Protein AF-A0AA43RSQ2-F1 (afdb_monomer_lite)

Sequence (79 aa):
MTKIESLEIIQERFMKAAFAQVWQTHADQIEDDVDALPFAWELLYAAHEKFEEALSLGKSNNKALEEAGTVFTSKTVLL

Foldseek 3Di:
DDLVVLLVVLCVVCLVLLLVLLCVQVVVPDDDVVRSVVSSVVLSVQLSVQLVVCVVVVHDNVVSNVRSCVSSVDPPRPD

pLDDT: mean 89.64, std 13.7, range [32.47, 97.25]

Secondary structure (DSSP, 8-state):
--HHHHHHHHHHHHHHHHHHHHHHHSTTT-SSHHHHHHHHHHHHHHHHHHHHHHHHTT--HHHHHHHHHGGGT------

Structure (mmCIF, N/CA/C/O backbone):
data_AF-A0AA43RSQ2-F1
#
_entry.id   AF-A0AA43RSQ2-F1
#
loop_
_atom_site.group_PDB
_atom_site.id
_atom_site.type_symbol
_atom_site.label_atom_id
_atom_site.label_alt_id
_atom_site.label_comp_id
_atom_site.label_asym_id
_atom_site.label_entity_id
_atom_site.label_seq_id
_atom_site.pdbx_PDB_ins_code
_atom_site.Cartn_x
_atom_site.Cartn_y
_atom_site.Cartn_z
_atom_site.occupancy
_atom_site.B_iso_or_equiv
_atom_site.auth_seq_id
_atom_site.auth_comp_id
_atom_site.auth_asym_id
_atom_site.auth_atom_id
_atom_site.pdbx_PDB_model_num
ATOM 1 N N . MET A 1 1 ? -6.342 8.137 15.345 1.00 76.56 1 MET A N 1
ATOM 2 C CA . MET A 1 1 ? -5.315 8.135 14.294 1.00 76.56 1 MET A CA 1
ATOM 3 C C . MET A 1 1 ? -5.669 9.232 13.316 1.00 76.56 1 MET A C 1
ATOM 5 O O . MET A 1 1 ? -6.830 9.322 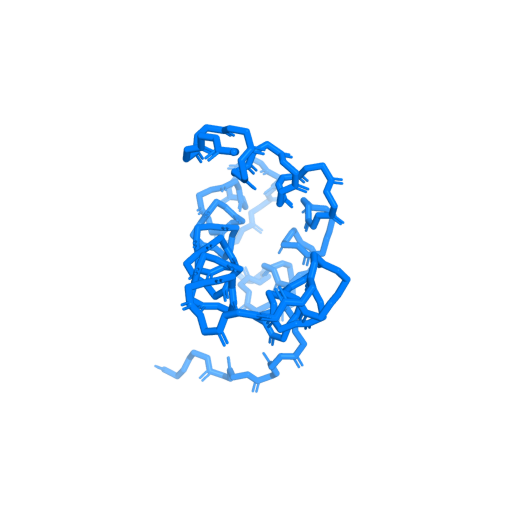12.927 1.00 76.56 1 MET A O 1
ATOM 9 N N . THR A 1 2 ? -4.72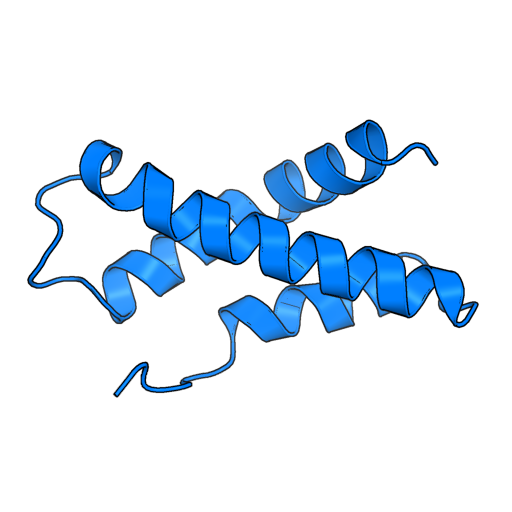4 10.105 13.006 1.00 86.56 2 THR A N 1
ATOM 10 C CA . THR A 1 2 ? -4.870 11.139 11.981 1.00 86.56 2 THR A CA 1
ATOM 11 C C . THR A 1 2 ? -4.576 10.556 10.598 1.00 86.56 2 THR A C 1
ATOM 13 O O . THR A 1 2 ? -3.970 9.492 10.492 1.00 86.56 2 THR A O 1
ATOM 16 N N . LYS A 1 3 ? -4.972 11.269 9.537 1.00 82.50 3 LYS A N 1
ATOM 17 C CA . LYS A 1 3 ? -4.650 10.883 8.152 1.00 82.50 3 LYS A CA 1
ATOM 18 C C . LYS A 1 3 ? -3.145 10.812 7.878 1.00 82.50 3 LYS A C 1
ATOM 20 O O . LYS A 1 3 ? -2.702 10.020 7.057 1.00 82.50 3 LYS A O 1
ATOM 25 N N . ILE A 1 4 ? -2.370 11.661 8.552 1.00 87.88 4 ILE A N 1
ATOM 26 C CA . ILE A 1 4 ? -0.911 11.709 8.404 1.00 87.88 4 ILE A CA 1
ATOM 27 C C . ILE A 1 4 ? -0.293 10.481 9.078 1.00 87.88 4 ILE A C 1
ATOM 29 O O . ILE A 1 4 ? 0.480 9.773 8.447 1.00 87.88 4 ILE A O 1
ATOM 33 N N . GLU A 1 5 ? -0.719 10.165 10.304 1.00 90.06 5 GLU A N 1
ATOM 34 C CA . GLU A 1 5 ? -0.253 8.976 11.034 1.00 90.06 5 GLU A CA 1
ATOM 35 C C . GLU A 1 5 ? -0.570 7.674 10.279 1.00 90.06 5 GLU A C 1
ATOM 37 O O . GLU A 1 5 ? 0.263 6.772 10.218 1.00 90.06 5 GLU A O 1
ATOM 42 N N . SER A 1 6 ? -1.765 7.554 9.685 1.00 89.62 6 SER A N 1
ATOM 43 C CA . SER A 1 6 ? -2.123 6.368 8.897 1.00 89.62 6 SER A CA 1
ATOM 44 C C . SER A 1 6 ? -1.286 6.250 7.622 1.00 89.62 6 SER A C 1
ATOM 46 O O . SER A 1 6 ? -0.901 5.140 7.257 1.00 89.62 6 SER A O 1
ATOM 48 N N . LEU A 1 7 ? -0.951 7.365 6.969 1.00 93.00 7 LEU A N 1
ATOM 49 C CA . LEU A 1 7 ? -0.103 7.362 5.779 1.00 93.00 7 LEU A CA 1
ATOM 50 C C . LEU A 1 7 ? 1.358 7.010 6.113 1.00 93.00 7 LEU A C 1
ATOM 52 O O . LEU A 1 7 ? 1.974 6.237 5.385 1.00 93.00 7 LEU A O 1
ATOM 56 N N . GLU A 1 8 ? 1.903 7.513 7.221 1.00 94.50 8 GLU A N 1
ATOM 57 C CA . GLU A 1 8 ? 3.253 7.165 7.694 1.00 94.50 8 GLU A CA 1
ATOM 58 C C . GLU A 1 8 ? 3.384 5.663 7.986 1.00 94.50 8 GLU A C 1
ATOM 60 O O . GLU A 1 8 ? 4.352 5.035 7.559 1.00 94.50 8 GLU A O 1
ATOM 65 N N . ILE A 1 9 ? 2.370 5.056 8.619 1.00 94.81 9 ILE A N 1
ATOM 66 C CA . ILE A 1 9 ? 2.321 3.602 8.851 1.00 94.81 9 ILE A CA 1
ATOM 67 C C . ILE A 1 9 ? 2.371 2.835 7.523 1.00 94.81 9 ILE A C 1
ATOM 69 O O . ILE A 1 9 ? 3.067 1.824 7.409 1.00 94.81 9 ILE A O 1
ATOM 73 N N . ILE A 1 10 ? 1.634 3.299 6.512 1.00 97.12 10 ILE A N 1
ATOM 74 C CA . ILE A 1 10 ? 1.607 2.664 5.190 1.00 97.12 10 ILE A CA 1
ATOM 75 C C . ILE A 1 10 ? 2.958 2.793 4.490 1.00 97.12 10 ILE A C 1
ATOM 77 O O . ILE A 1 10 ? 3.455 1.798 3.959 1.00 97.12 10 ILE A O 1
ATOM 81 N N . GLN A 1 11 ? 3.587 3.967 4.544 1.00 96.00 11 GLN A N 1
ATOM 82 C CA . GLN A 1 11 ? 4.931 4.179 4.009 1.00 96.00 11 GLN A CA 1
ATOM 83 C C . GLN A 1 11 ? 5.946 3.246 4.676 1.00 96.00 11 GLN A C 1
ATOM 85 O O . GLN A 1 11 ? 6.614 2.479 3.984 1.00 96.00 11 GLN A O 1
ATOM 90 N N . GLU A 1 12 ? 6.027 3.248 6.009 1.00 96.19 12 GLU A N 1
ATOM 91 C CA . GLU A 1 12 ? 6.972 2.410 6.757 1.00 96.19 12 GLU A CA 1
ATOM 92 C C . GLU A 1 12 ? 6.778 0.924 6.432 1.00 96.19 12 GLU A C 1
ATOM 94 O O . GLU A 1 12 ? 7.741 0.172 6.252 1.00 96.19 12 GLU A O 1
ATOM 99 N N . ARG A 1 13 ? 5.520 0.491 6.311 1.00 95.44 13 ARG A N 1
ATOM 100 C CA . ARG A 1 13 ? 5.192 -0.916 6.107 1.00 95.44 13 ARG A CA 1
ATOM 101 C C . ARG A 1 13 ? 5.398 -1.390 4.672 1.00 95.44 13 ARG A C 1
ATOM 103 O O . ARG A 1 13 ? 5.786 -2.546 4.482 1.00 95.44 13 ARG A O 1
ATOM 110 N N . PHE A 1 14 ? 5.112 -0.546 3.682 1.00 96.69 14 PHE A N 1
ATOM 111 C CA . PHE A 1 14 ? 4.943 -0.981 2.296 1.00 96.69 14 PHE A CA 1
ATOM 112 C C . PHE A 1 14 ? 5.847 -0.291 1.274 1.00 96.69 14 PHE A C 1
ATOM 114 O O . PHE A 1 14 ? 5.822 -0.710 0.121 1.00 96.69 14 PHE A O 1
ATOM 121 N N . MET A 1 15 ? 6.711 0.662 1.651 1.00 95.94 15 MET A N 1
ATOM 122 C CA . MET A 1 15 ? 7.613 1.343 0.701 1.00 95.94 15 MET A CA 1
ATOM 123 C C . MET A 1 15 ? 8.396 0.354 -0.177 1.00 95.94 15 MET A C 1
ATOM 125 O O . MET A 1 15 ? 8.372 0.434 -1.401 1.00 95.94 15 MET A O 1
ATOM 129 N N . LYS A 1 16 ? 9.023 -0.662 0.430 1.00 95.56 16 LYS A N 1
ATOM 130 C CA . LYS A 1 16 ? 9.774 -1.682 -0.320 1.00 95.56 16 LYS A CA 1
ATOM 131 C C . LYS A 1 16 ? 8.887 -2.493 -1.274 1.00 95.56 16 LYS A C 1
ATOM 133 O O . LYS A 1 16 ? 9.340 -2.871 -2.351 1.00 95.56 16 LYS A O 1
ATOM 138 N N . ALA A 1 17 ? 7.649 -2.785 -0.876 1.00 94.69 17 ALA A N 1
ATOM 139 C CA . ALA A 1 17 ? 6.700 -3.514 -1.713 1.00 94.69 17 ALA A CA 1
ATOM 140 C C . ALA A 1 17 ? 6.210 -2.650 -2.884 1.00 94.69 17 ALA A C 1
ATOM 142 O O . ALA A 1 17 ? 6.096 -3.162 -3.994 1.00 94.69 17 ALA A O 1
ATOM 143 N N . ALA A 1 18 ? 6.003 -1.350 -2.656 1.00 95.12 18 ALA A N 1
ATOM 144 C CA . ALA A 1 18 ? 5.655 -0.384 -3.690 1.00 95.12 18 ALA A CA 1
ATOM 145 C C . ALA A 1 18 ? 6.735 -0.337 -4.778 1.00 95.12 18 ALA A C 1
ATOM 147 O O . ALA A 1 18 ? 6.442 -0.624 -5.933 1.00 95.12 18 ALA A O 1
ATOM 148 N N . PHE A 1 19 ? 7.998 -0.115 -4.404 1.00 94.62 19 PHE 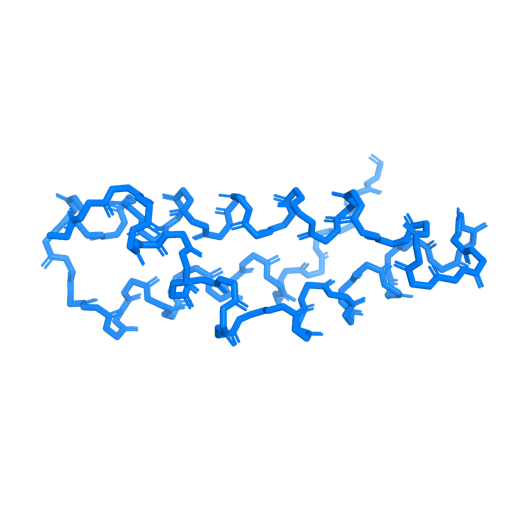A N 1
ATOM 149 C CA . PHE A 1 19 ? 9.115 -0.139 -5.355 1.00 94.62 19 PHE A CA 1
ATOM 150 C C . PHE A 1 19 ? 9.242 -1.479 -6.085 1.00 94.62 19 PHE A C 1
ATOM 152 O O . PHE A 1 19 ? 9.406 -1.509 -7.300 1.00 94.62 19 PHE A O 1
ATOM 159 N N . ALA A 1 20 ? 9.124 -2.604 -5.373 1.00 93.44 20 ALA A N 1
ATOM 160 C CA . ALA A 1 20 ? 9.195 -3.921 -6.003 1.00 93.44 20 ALA A CA 1
ATOM 161 C C . ALA A 1 20 ? 8.076 -4.145 -7.035 1.00 93.44 20 ALA A C 1
ATOM 163 O O . ALA A 1 20 ? 8.315 -4.790 -8.053 1.00 93.44 20 ALA A O 1
ATOM 164 N N . GLN A 1 21 ? 6.872 -3.629 -6.780 1.00 92.81 21 GLN A N 1
ATOM 165 C CA . GLN A 1 21 ? 5.749 -3.704 -7.713 1.00 92.81 21 GLN A CA 1
ATOM 166 C C . GLN A 1 21 ? 5.963 -2.787 -8.922 1.00 92.81 21 GLN A C 1
ATOM 168 O O . GLN A 1 21 ? 5.708 -3.201 -10.053 1.00 92.81 21 GLN A O 1
ATOM 173 N N . VAL A 1 22 ? 6.476 -1.576 -8.704 1.00 93.31 22 VAL A N 1
ATOM 174 C CA . VAL A 1 22 ? 6.826 -0.623 -9.766 1.00 93.31 22 VAL A CA 1
ATOM 175 C C . VAL A 1 22 ? 7.870 -1.224 -10.705 1.00 93.31 22 VAL A C 1
ATOM 177 O O . VAL A 1 22 ? 7.617 -1.340 -11.901 1.00 93.31 22 VAL A O 1
ATOM 180 N N . TRP A 1 23 ? 8.971 -1.747 -10.162 1.00 92.25 23 TRP A N 1
ATOM 181 C CA . TRP A 1 23 ? 10.000 -2.442 -10.940 1.00 92.25 23 TRP A CA 1
ATOM 182 C C . TRP A 1 23 ? 9.482 -3.689 -11.671 1.00 92.25 23 TRP A C 1
ATOM 184 O O . TRP A 1 23 ? 10.060 -4.088 -12.672 1.00 92.25 23 TRP A O 1
ATOM 194 N N . GLN A 1 24 ? 8.402 -4.323 -11.208 1.00 91.38 24 GLN A N 1
ATOM 195 C CA . GLN A 1 24 ? 7.786 -5.451 -11.919 1.00 91.38 24 GLN A CA 1
ATOM 196 C C . GLN A 1 24 ? 6.855 -5.026 -13.059 1.00 91.38 24 GLN A C 1
ATOM 198 O O . GLN A 1 24 ? 6.630 -5.817 -13.973 1.00 91.38 24 GLN A O 1
ATOM 203 N N . THR A 1 25 ? 6.284 -3.823 -12.995 1.00 89.62 25 THR A N 1
ATOM 204 C CA . THR A 1 25 ? 5.206 -3.375 -13.894 1.00 89.62 25 THR A CA 1
ATOM 205 C C . THR A 1 25 ? 5.636 -2.301 -14.888 1.00 89.62 25 THR A C 1
ATOM 207 O O . THR A 1 25 ? 5.027 -2.206 -15.946 1.00 89.62 25 THR A O 1
ATOM 210 N N . HIS A 1 26 ? 6.684 -1.538 -14.576 1.00 87.25 26 HIS A N 1
ATOM 211 C CA . HIS A 1 26 ? 7.153 -0.382 -15.347 1.00 87.25 26 HIS A CA 1
ATOM 212 C C . HIS A 1 26 ? 8.673 -0.448 -15.596 1.00 87.25 26 HIS A C 1
ATOM 214 O O . HIS A 1 26 ? 9.323 0.578 -15.769 1.00 87.25 26 HIS A O 1
ATOM 220 N N . ALA A 1 27 ? 9.267 -1.650 -15.580 1.00 87.00 27 ALA A N 1
ATOM 221 C CA . ALA A 1 27 ? 10.717 -1.852 -15.726 1.00 87.00 27 ALA A CA 1
ATOM 222 C C . ALA A 1 27 ? 11.314 -1.217 -16.994 1.00 87.00 27 ALA A C 1
ATOM 224 O O . 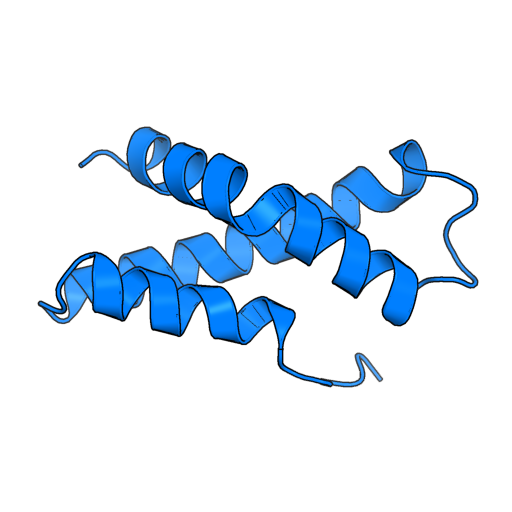ALA A 1 27 ? 12.502 -0.927 -17.046 1.00 87.00 27 ALA A O 1
ATOM 225 N N . ASP A 1 28 ? 10.499 -1.064 -18.034 1.00 89.62 28 ASP A N 1
ATOM 226 C CA . ASP A 1 28 ? 10.850 -0.490 -19.329 1.00 89.62 28 ASP A CA 1
ATOM 227 C C . ASP A 1 28 ? 10.734 1.043 -19.377 1.00 89.62 28 ASP A C 1
ATOM 229 O O . ASP A 1 28 ? 11.190 1.654 -20.341 1.00 89.62 28 ASP A O 1
ATOM 233 N N . GLN A 1 29 ? 10.140 1.661 -18.353 1.00 86.81 29 GLN A N 1
ATOM 234 C CA . GLN A 1 29 ? 9.870 3.102 -18.263 1.00 86.81 29 GLN A CA 1
ATOM 235 C C . GLN A 1 29 ? 10.719 3.810 -17.197 1.00 86.81 29 GLN A C 1
ATOM 237 O O . GLN A 1 29 ? 10.599 5.021 -17.033 1.00 86.81 29 GLN A O 1
ATOM 242 N N . ILE A 1 30 ? 11.531 3.061 -16.450 1.00 90.31 30 ILE A N 1
ATOM 243 C CA . ILE A 1 30 ? 12.191 3.519 -15.227 1.00 90.31 30 ILE A CA 1
ATOM 244 C C . ILE A 1 30 ? 13.672 3.162 -15.309 1.00 90.31 30 ILE A C 1
ATOM 246 O O . ILE A 1 30 ? 14.015 1.989 -15.467 1.00 90.31 30 ILE A O 1
ATOM 250 N N . GLU A 1 31 ? 14.552 4.158 -15.189 1.00 89.56 31 GLU A N 1
ATOM 251 C CA . GLU A 1 31 ? 16.003 3.937 -15.217 1.00 89.56 31 GLU A CA 1
ATOM 252 C C . GLU A 1 31 ? 16.583 3.733 -13.812 1.00 89.56 31 GLU A C 1
ATOM 254 O O . GLU A 1 31 ? 17.533 2.963 -13.636 1.00 89.56 31 GLU A O 1
ATOM 259 N N . ASP A 1 32 ? 15.996 4.374 -12.798 1.00 91.56 32 ASP A N 1
ATOM 260 C CA . ASP A 1 32 ? 16.450 4.295 -11.413 1.00 91.56 32 ASP A CA 1
ATOM 261 C C . ASP A 1 32 ? 15.315 4.439 -10.376 1.00 91.56 32 ASP A C 1
ATOM 263 O O . ASP A 1 32 ? 14.130 4.565 -10.688 1.00 91.56 32 ASP A O 1
ATOM 267 N N . ASP A 1 33 ? 15.681 4.402 -9.091 1.00 88.88 33 ASP A N 1
ATOM 268 C CA . ASP A 1 33 ? 14.716 4.558 -8.000 1.00 88.88 33 ASP A CA 1
ATOM 269 C C . ASP A 1 33 ? 14.097 5.970 -7.948 1.00 88.88 33 ASP A C 1
ATOM 271 O O . ASP A 1 33 ? 13.023 6.141 -7.372 1.00 88.88 33 ASP A O 1
ATOM 275 N N . VAL A 1 34 ? 14.734 6.990 -8.533 1.00 93.62 34 VAL A N 1
ATOM 276 C CA . VAL A 1 34 ? 14.174 8.347 -8.583 1.00 93.62 34 VAL A CA 1
ATOM 277 C C . VAL A 1 34 ? 12.991 8.386 -9.545 1.00 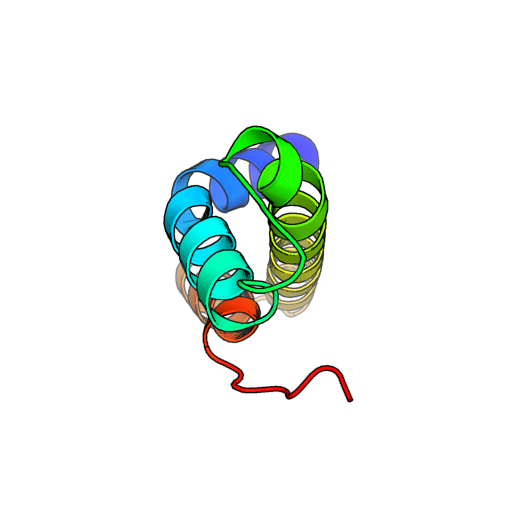93.62 34 VAL A C 1
ATOM 279 O O . VAL A 1 34 ? 11.944 8.926 -9.186 1.00 93.62 34 VAL A O 1
ATOM 282 N N . ASP A 1 35 ? 13.112 7.743 -10.704 1.00 92.62 35 ASP A N 1
ATOM 283 C CA . ASP A 1 35 ? 12.019 7.595 -11.669 1.00 92.62 35 ASP A CA 1
ATOM 284 C C . ASP A 1 35 ? 10.876 6.721 -11.128 1.00 92.62 35 ASP A C 1
ATOM 286 O O . ASP A 1 35 ? 9.708 6.930 -11.458 1.00 92.62 35 ASP A O 1
ATOM 290 N N . ALA A 1 36 ? 11.186 5.761 -10.250 1.00 93.50 36 ALA A N 1
ATOM 291 C CA . ALA A 1 36 ? 10.195 4.887 -9.623 1.00 93.50 36 ALA A CA 1
ATOM 292 C C . ALA A 1 36 ? 9.392 5.565 -8.496 1.00 93.50 36 ALA A C 1
ATOM 294 O O . ALA A 1 36 ? 8.301 5.093 -8.158 1.00 93.50 36 ALA A O 1
ATOM 295 N N . LEU A 1 37 ? 9.900 6.656 -7.905 1.00 94.75 37 LEU A N 1
ATOM 296 C CA . LEU A 1 37 ? 9.279 7.320 -6.751 1.00 94.75 37 LEU A CA 1
ATOM 297 C C . LEU A 1 37 ? 7.816 7.727 -6.991 1.00 94.75 37 LEU A C 1
ATOM 299 O O . LEU A 1 37 ? 6.993 7.413 -6.128 1.00 94.75 37 LEU A O 1
ATOM 303 N N . PRO A 1 38 ? 7.444 8.406 -8.097 1.00 94.94 38 PRO A N 1
ATOM 304 C CA . PRO A 1 38 ? 6.058 8.812 -8.330 1.00 94.94 38 PRO A CA 1
ATOM 305 C C . PRO A 1 38 ? 5.096 7.620 -8.364 1.00 94.94 38 PRO A C 1
ATOM 307 O O . PRO A 1 38 ? 4.089 7.629 -7.659 1.00 94.94 38 PRO A O 1
ATOM 310 N N . PHE A 1 39 ? 5.453 6.555 -9.086 1.00 93.75 39 PHE A N 1
ATOM 311 C CA . PHE A 1 39 ? 4.647 5.335 -9.165 1.00 93.75 39 PHE A CA 1
ATOM 312 C C . PHE A 1 39 ? 4.544 4.630 -7.805 1.00 93.75 39 PHE A C 1
ATOM 314 O O . PHE A 1 39 ? 3.483 4.135 -7.423 1.00 93.75 39 PHE A O 1
ATOM 321 N N . ALA A 1 40 ? 5.634 4.611 -7.031 1.00 95.12 40 ALA A N 1
ATOM 322 C CA . ALA A 1 40 ? 5.627 4.032 -5.692 1.00 95.12 40 ALA A CA 1
ATOM 323 C C . ALA A 1 40 ? 4.699 4.820 -4.754 1.00 95.12 40 ALA A C 1
ATOM 325 O O . ALA A 1 40 ? 3.948 4.219 -3.983 1.00 95.12 40 ALA A O 1
ATOM 326 N N . TRP A 1 41 ? 4.699 6.152 -4.848 1.00 96.12 41 TRP A N 1
ATOM 327 C CA . TRP A 1 41 ? 3.787 7.006 -4.093 1.00 96.12 41 TRP A CA 1
ATOM 328 C C . TRP A 1 41 ? 2.324 6.782 -4.463 1.00 96.12 41 TRP A C 1
ATOM 330 O O . TRP A 1 41 ? 1.497 6.693 -3.559 1.00 96.12 41 TRP A O 1
ATOM 340 N N . GLU A 1 42 ? 1.998 6.630 -5.747 1.00 95.62 42 GLU A N 1
ATOM 341 C CA . GLU A 1 42 ? 0.634 6.305 -6.184 1.00 95.62 42 GLU A CA 1
ATOM 342 C C . GLU A 1 42 ? 0.131 4.999 -5.554 1.00 95.62 42 GLU A C 1
ATOM 344 O O . GLU A 1 42 ? -0.969 4.958 -4.996 1.00 95.62 42 GLU A O 1
ATOM 349 N N . LEU A 1 43 ? 0.963 3.952 -5.545 1.00 95.81 43 LEU A N 1
ATOM 350 C CA . LEU A 1 43 ? 0.619 2.686 -4.892 1.00 95.81 43 LEU A CA 1
ATOM 351 C C . LEU A 1 43 ? 0.449 2.839 -3.372 1.00 95.81 43 LEU A C 1
ATOM 353 O O . LEU A 1 43 ? -0.454 2.238 -2.789 1.00 95.81 43 LEU A O 1
ATOM 357 N N . LEU A 1 44 ? 1.293 3.639 -2.714 1.00 96.88 44 LEU A N 1
ATOM 358 C CA . LEU A 1 44 ? 1.186 3.896 -1.275 1.00 96.88 44 LEU A CA 1
ATOM 359 C C . LEU A 1 44 ? -0.089 4.669 -0.920 1.00 96.88 44 LEU A C 1
ATOM 361 O O . LEU A 1 44 ? -0.730 4.331 0.074 1.00 96.88 44 LEU A O 1
ATOM 365 N N . TYR A 1 45 ? -0.496 5.650 -1.730 1.00 96.25 45 TYR A N 1
ATOM 366 C CA . TYR A 1 45 ? -1.769 6.347 -1.535 1.00 96.25 45 TYR A CA 1
ATOM 367 C C . TYR A 1 45 ? -2.963 5.414 -1.745 1.00 96.25 45 TYR A C 1
ATOM 369 O O . TYR A 1 45 ? -3.863 5.393 -0.910 1.00 96.25 45 TYR A O 1
ATOM 377 N N . ALA A 1 46 ? -2.946 4.563 -2.773 1.00 96.00 46 ALA A N 1
ATOM 378 C CA . ALA A 1 46 ? -4.001 3.567 -2.970 1.00 96.00 46 ALA A CA 1
ATOM 379 C C . ALA A 1 46 ? -4.090 2.567 -1.796 1.00 96.00 46 ALA A C 1
ATOM 381 O O . ALA A 1 46 ? -5.181 2.209 -1.343 1.00 96.00 46 ALA A O 1
ATOM 382 N N . ALA A 1 47 ? -2.946 2.134 -1.254 1.00 96.38 47 ALA A N 1
ATOM 383 C CA . ALA A 1 47 ? -2.899 1.285 -0.063 1.00 96.38 47 ALA A CA 1
ATOM 384 C C . ALA A 1 47 ? -3.415 2.014 1.186 1.00 96.38 47 ALA A C 1
ATOM 386 O O . ALA A 1 47 ? -4.107 1.417 2.013 1.00 96.38 47 ALA A O 1
ATOM 387 N N . HIS A 1 48 ? -3.119 3.308 1.313 1.00 97.25 48 HIS A N 1
ATOM 388 C CA . HIS A 1 48 ? -3.631 4.159 2.383 1.00 97.25 48 HIS A CA 1
ATOM 389 C C . HIS A 1 48 ? -5.148 4.324 2.312 1.00 97.25 48 HIS A C 1
ATOM 391 O O . HIS A 1 48 ? -5.814 4.112 3.321 1.00 97.25 48 HIS A O 1
ATOM 397 N N . GLU A 1 49 ? -5.717 4.565 1.132 1.00 96.12 49 GLU A N 1
ATOM 398 C CA . GLU A 1 49 ? -7.172 4.610 0.945 1.00 96.12 49 GLU A CA 1
ATOM 399 C C . GLU A 1 49 ? -7.839 3.291 1.358 1.00 96.12 49 GLU A C 1
ATOM 401 O O . GLU A 1 49 ? -8.836 3.299 2.082 1.00 96.12 49 GLU A O 1
ATOM 406 N N . LYS A 1 50 ? -7.252 2.144 0.985 1.00 96.12 50 LYS A N 1
ATOM 407 C CA . LYS A 1 50 ? -7.738 0.816 1.403 1.00 96.12 50 LYS A CA 1
ATOM 408 C C . LYS A 1 50 ? -7.653 0.601 2.910 1.00 96.12 50 LYS A C 1
ATOM 410 O O . LYS A 1 50 ? -8.557 0.016 3.508 1.00 96.12 50 LYS A O 1
ATOM 415 N N . PHE A 1 51 ? -6.583 1.084 3.532 1.00 96.50 51 PHE A N 1
ATOM 416 C CA . PHE A 1 51 ? -6.417 1.044 4.978 1.00 96.50 51 PHE A CA 1
ATOM 417 C C . PHE A 1 51 ? -7.490 1.879 5.691 1.00 96.50 51 PHE A C 1
ATOM 419 O O . PHE A 1 51 ? -8.141 1.384 6.613 1.00 96.50 51 PHE A O 1
ATOM 426 N N . GLU A 1 52 ? -7.716 3.120 5.249 1.00 96.12 52 GLU A N 1
ATOM 427 C CA . GLU A 1 52 ? -8.736 4.003 5.824 1.00 96.12 52 GLU A CA 1
ATOM 428 C C . GLU A 1 52 ? -10.153 3.446 5.620 1.00 96.12 52 GLU A C 1
ATOM 430 O O . GLU A 1 52 ? -10.957 3.458 6.555 1.00 96.12 52 GLU A O 1
ATOM 435 N N . GLU A 1 53 ? -10.443 2.881 4.443 1.00 95.88 53 GLU A N 1
ATOM 436 C CA . GLU A 1 53 ? -11.702 2.191 4.150 1.00 95.88 53 GLU A CA 1
ATOM 437 C C . GLU A 1 53 ? -11.938 1.046 5.149 1.00 95.88 53 GLU A C 1
ATOM 439 O O . GLU A 1 53 ? -12.970 1.004 5.822 1.00 95.88 53 GLU A O 1
ATOM 444 N N . ALA A 1 54 ? -10.961 0.156 5.326 1.00 96.31 54 ALA A N 1
ATOM 445 C CA . ALA A 1 54 ? -11.053 -0.971 6.250 1.00 96.31 54 ALA A CA 1
ATOM 446 C C . ALA A 1 54 ? -11.277 -0.534 7.709 1.00 96.31 54 ALA A C 1
ATOM 448 O O . ALA A 1 54 ? -12.109 -1.120 8.411 1.00 96.31 54 ALA A O 1
ATOM 449 N N . LEU A 1 55 ? -10.580 0.513 8.161 1.00 95.12 55 LEU A N 1
ATOM 450 C CA . LEU A 1 55 ? -10.783 1.091 9.491 1.00 95.12 55 LEU A CA 1
ATOM 451 C C . LEU A 1 55 ? -12.183 1.689 9.652 1.00 95.12 55 LEU A C 1
ATOM 453 O O . LEU A 1 55 ? -12.816 1.490 10.690 1.00 95.12 55 LEU A O 1
ATOM 457 N N . SER A 1 56 ? -12.695 2.377 8.627 1.00 95.56 56 SER A N 1
ATOM 458 C CA . SER A 1 56 ? -14.045 2.957 8.642 1.00 95.56 56 SER A CA 1
ATOM 459 C C . SER A 1 56 ? -15.145 1.894 8.767 1.00 95.56 56 SER A C 1
ATOM 461 O O . SER A 1 56 ? -16.193 2.146 9.358 1.00 95.56 56 SER A O 1
ATOM 463 N N . LEU A 1 57 ? -14.868 0.675 8.292 1.00 97.00 57 LEU A N 1
ATOM 464 C CA . LEU A 1 57 ? -15.729 -0.502 8.422 1.00 97.00 57 LEU A CA 1
ATOM 465 C C . LEU A 1 57 ? -15.582 -1.220 9.778 1.00 97.00 57 LEU A C 1
ATOM 467 O O . LEU A 1 57 ? -16.165 -2.286 9.977 1.00 97.00 57 LEU A O 1
ATOM 471 N N . GLY A 1 58 ? -14.801 -0.670 10.712 1.00 96.62 58 GLY A N 1
ATOM 472 C CA . GLY A 1 58 ? -14.605 -1.225 12.053 1.00 96.62 58 GLY A CA 1
ATOM 473 C C . GLY A 1 58 ? -13.623 -2.397 12.120 1.00 96.62 58 GLY A C 1
ATOM 474 O O . GLY A 1 58 ? -13.598 -3.116 13.121 1.00 96.62 58 GLY A O 1
ATOM 475 N N . LYS A 1 59 ? -12.814 -2.622 11.075 1.00 96.56 59 LYS A N 1
ATOM 476 C CA . LYS A 1 59 ? -11.784 -3.671 11.086 1.00 96.56 59 LYS A CA 1
ATOM 477 C C . LYS A 1 59 ? -10.618 -3.263 11.990 1.00 96.56 59 LYS A C 1
ATOM 479 O O . LYS A 1 59 ? -10.346 -2.085 12.202 1.00 96.56 59 LYS A O 1
ATOM 484 N N . SER A 1 60 ? -9.909 -4.255 12.529 1.00 96.06 60 SER A N 1
ATOM 485 C CA . SER A 1 60 ? -8.697 -4.005 13.315 1.00 96.06 60 SER A CA 1
ATOM 486 C C . SER A 1 60 ? -7.556 -3.498 12.428 1.00 96.06 60 SER A C 1
ATOM 488 O O . SER A 1 60 ? -7.521 -3.801 11.236 1.00 96.06 60 SER A O 1
ATOM 490 N N . ASN A 1 61 ? -6.572 -2.811 13.018 1.00 93.25 61 ASN A N 1
ATOM 491 C CA . ASN A 1 61 ? -5.388 -2.334 12.289 1.00 93.25 61 ASN A CA 1
ATOM 492 C C . ASN A 1 61 ? -4.706 -3.446 11.481 1.00 93.25 61 ASN A C 1
ATOM 494 O O . ASN A 1 61 ? -4.357 -3.232 10.328 1.00 93.25 61 ASN A O 1
ATOM 498 N N . ASN A 1 62 ? -4.559 -4.649 12.046 1.00 95.56 62 ASN A N 1
ATOM 499 C CA . ASN A 1 62 ? -3.928 -5.764 11.333 1.00 95.56 62 ASN A CA 1
ATOM 500 C C . ASN A 1 62 ? -4.730 -6.174 10.092 1.00 95.56 62 ASN A C 1
ATOM 502 O O . ASN A 1 62 ? -4.143 -6.406 9.042 1.00 95.56 62 ASN A O 1
ATOM 506 N N . LYS A 1 63 ? -6.066 -6.210 10.187 1.00 96.69 63 LYS A N 1
ATOM 507 C CA . LYS A 1 63 ? -6.935 -6.502 9.040 1.00 96.69 63 LYS A CA 1
ATOM 508 C C . LYS A 1 63 ? -6.931 -5.386 8.003 1.00 96.69 63 LYS A C 1
ATOM 510 O O . LYS A 1 63 ? -6.902 -5.672 6.813 1.00 96.69 63 LYS A O 1
ATOM 515 N N . ALA A 1 64 ? -6.889 -4.134 8.441 1.00 96.38 64 ALA A N 1
ATOM 516 C CA . ALA A 1 64 ? -6.750 -3.001 7.540 1.00 96.38 64 ALA A CA 1
ATOM 517 C C . ALA A 1 64 ? -5.400 -3.020 6.799 1.00 96.38 64 ALA A C 1
ATOM 519 O O . ALA A 1 64 ? -5.361 -2.758 5.602 1.00 96.38 64 ALA A O 1
ATOM 520 N N . LEU A 1 65 ? -4.302 -3.392 7.471 1.00 95.88 65 LEU A N 1
ATOM 521 C CA . LEU A 1 65 ? -2.988 -3.567 6.837 1.00 95.88 65 LEU A CA 1
ATOM 522 C C . LEU A 1 65 ? -2.968 -4.744 5.856 1.00 95.88 65 LEU A C 1
ATOM 524 O O . LEU A 1 65 ? -2.345 -4.641 4.803 1.00 95.88 65 LEU A O 1
ATOM 528 N N . GLU A 1 66 ? -3.635 -5.854 6.181 1.00 95.56 66 GLU A N 1
ATOM 529 C CA . GLU A 1 66 ? -3.806 -6.971 5.243 1.00 95.56 66 GLU A CA 1
ATOM 530 C C . GLU A 1 66 ? -4.525 -6.511 3.963 1.00 95.56 66 GLU A C 1
ATOM 532 O O . GLU A 1 66 ? -4.075 -6.834 2.865 1.00 95.56 66 GLU A O 1
ATOM 537 N N . GLU A 1 67 ? -5.592 -5.715 4.089 1.00 95.50 67 GLU A N 1
ATOM 538 C CA . GLU A 1 67 ? -6.343 -5.181 2.944 1.00 95.50 67 GLU A CA 1
ATOM 539 C C . GLU A 1 67 ? -5.550 -4.153 2.140 1.00 95.50 67 GLU A C 1
ATOM 541 O O . GLU A 1 67 ? -5.508 -4.247 0.914 1.00 95.50 67 GLU A O 1
ATOM 546 N N . ALA A 1 68 ? -4.845 -3.239 2.804 1.00 96.00 68 ALA A N 1
ATOM 547 C CA . ALA A 1 68 ? -3.917 -2.314 2.159 1.00 96.00 68 ALA A CA 1
ATOM 548 C C . ALA A 1 68 ? -2.833 -3.053 1.359 1.00 96.00 68 ALA A C 1
ATOM 550 O O . ALA A 1 68 ? -2.516 -2.684 0.230 1.00 96.00 68 ALA A O 1
ATOM 551 N N . GLY A 1 69 ? -2.317 -4.157 1.909 1.00 94.75 69 GLY A N 1
ATOM 552 C CA . GLY A 1 69 ? -1.307 -4.993 1.265 1.00 94.75 69 GLY A CA 1
ATOM 553 C C . GLY A 1 69 ? -1.745 -5.593 -0.076 1.00 94.75 69 GLY A C 1
ATOM 554 O O . GLY A 1 69 ? -0.893 -5.901 -0.909 1.00 94.75 69 GLY A O 1
ATOM 555 N N . THR A 1 70 ? -3.054 -5.727 -0.324 1.00 94.25 70 THR A N 1
ATOM 556 C CA . THR A 1 70 ? -3.582 -6.287 -1.583 1.00 94.25 70 THR A CA 1
ATOM 557 C C . THR A 1 70 ? -3.300 -5.417 -2.811 1.00 94.25 70 THR A C 1
ATOM 559 O O . THR A 1 70 ? -3.265 -5.932 -3.933 1.00 94.25 70 THR A O 1
ATOM 562 N N . VAL A 1 71 ? -3.024 -4.125 -2.602 1.00 92.75 71 VAL A N 1
ATOM 563 C CA . VAL A 1 71 ? -2.624 -3.181 -3.658 1.00 92.75 71 VAL A CA 1
ATOM 564 C C . VAL A 1 71 ? -1.312 -3.608 -4.318 1.00 92.75 71 VAL A C 1
ATOM 566 O O . VAL A 1 71 ? -1.156 -3.464 -5.526 1.00 92.75 71 VAL A O 1
ATOM 569 N N . PHE A 1 72 ? -0.394 -4.207 -3.555 1.00 89.31 72 PHE A N 1
ATOM 570 C CA . PHE A 1 72 ? 0.930 -4.605 -4.046 1.00 89.31 72 PHE A CA 1
ATOM 571 C C . PHE A 1 72 ? 0.992 -6.053 -4.545 1.00 89.31 72 PHE A C 1
ATOM 573 O O . PHE A 1 72 ? 2.017 -6.474 -5.068 1.00 89.31 72 PHE A 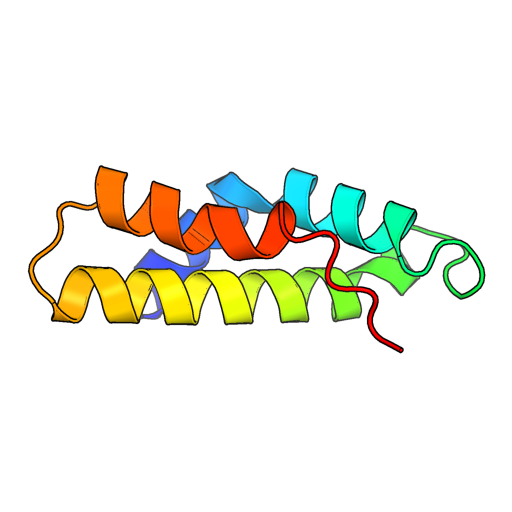O 1
ATOM 580 N N . THR A 1 73 ? -0.059 -6.850 -4.335 1.00 78.00 73 THR A N 1
ATOM 581 C CA . THR A 1 73 ? -0.080 -8.274 -4.719 1.00 78.00 73 THR A CA 1
ATOM 582 C C . THR A 1 73 ? -0.947 -8.554 -5.934 1.00 78.00 73 THR A C 1
ATOM 584 O O . THR A 1 73 ? -0.823 -9.619 -6.547 1.00 78.00 73 THR A O 1
ATOM 587 N N . SER A 1 74 ? -1.806 -7.611 -6.318 1.00 59.34 74 SER A N 1
ATOM 588 C CA . SER A 1 74 ? -2.555 -7.747 -7.553 1.00 59.34 74 SER A CA 1
ATOM 589 C C . SER A 1 74 ? -1.603 -7.588 -8.732 1.00 59.34 74 SER A C 1
ATOM 591 O O . SER A 1 74 ? -1.124 -6.497 -9.028 1.00 59.34 74 SER A O 1
ATOM 593 N N . LYS A 1 75 ? -1.387 -8.684 -9.469 1.00 52.06 75 LYS A N 1
ATOM 594 C CA . LYS A 1 75 ? -0.945 -8.661 -10.872 1.00 52.06 75 LYS A CA 1
ATOM 595 C C . LYS A 1 75 ? -2.027 -8.022 -11.755 1.00 52.06 75 LYS A C 1
ATOM 597 O O . LYS A 1 75 ? -2.424 -8.599 -12.767 1.00 52.06 75 LYS A O 1
ATOM 602 N N . THR A 1 76 ? -2.574 -6.881 -11.351 1.00 44.12 76 THR A N 1
ATOM 603 C CA . THR A 1 76 ? -3.418 -6.099 -12.234 1.00 44.12 76 THR A CA 1
ATOM 604 C C . THR A 1 76 ? -2.459 -5.477 -13.219 1.00 44.12 76 THR A C 1
ATOM 606 O O . THR A 1 76 ? -1.773 -4.504 -12.925 1.00 44.12 76 THR A O 1
ATOM 609 N N . VAL A 1 77 ? -2.358 -6.154 -14.357 1.00 40.69 77 VAL A N 1
ATOM 610 C CA . VAL A 1 77 ? -1.863 -5.604 -15.604 1.00 40.69 77 VAL A CA 1
ATOM 611 C C . VAL A 1 77 ? -2.562 -4.256 -15.758 1.00 40.69 77 VAL A C 1
ATOM 613 O O . VAL A 1 77 ? -3.769 -4.212 -15.998 1.00 40.69 77 VAL A O 1
ATOM 616 N N . LEU A 1 78 ? -1.837 -3.167 -15.509 1.00 39.44 78 LEU A N 1
ATOM 617 C CA . LEU A 1 78 ? -2.221 -1.863 -16.024 1.00 39.44 78 LEU A CA 1
ATOM 618 C C . LEU A 1 78 ? -2.030 -1.995 -17.541 1.00 39.44 78 LEU A C 1
ATOM 620 O O . LEU A 1 78 ? -0.910 -1.909 -18.037 1.00 39.44 78 LEU A O 1
ATOM 624 N N . LEU A 1 79 ? -3.106 -2.421 -18.213 1.00 32.47 79 LEU A N 1
ATOM 625 C CA . LEU A 1 79 ? -3.245 -2.472 -19.671 1.00 32.47 79 LEU A CA 1
ATOM 626 C C . LEU A 1 79 ? -3.458 -1.063 -20.218 1.00 32.47 79 LEU A C 1
ATOM 628 O O . LEU A 1 79 ? -4.247 -0.320 -19.590 1.00 32.47 79 LEU A O 1
#

Radius of gyration: 12.89 Å; chains: 1; bounding box: 32×20×34 Å